Protein AF-A0A9D4Y0P5-F1 (afdb_monomer_lite)

Organism: Pisum sativum (NCBI:txid3888)

InterPro domains:
  IPR006439 HAD hydrolase, subfamily IA [TIGR01509] (59-106)
  IPR023214 HAD superfamily [G3DSA:3.40.50.1000] (20-120)
  IPR036412 HAD-like superfamily [SSF56784] (57-117)

Sequence (130 aa):
MDTIVRDPFYKDIPAFFGMSFDEFIVSKHPTAWIQFEKGLIDEVELARILFKDGRDFDLEGKRKPDAEFYMDVVRHLEVDPSYCIFIDDRQKNVEAAAEVGIKGVHFKNVDLLREELSLMGVDILTDEDQ

Secondary structure (DSSP, 8-state):
--------HHHHHHHHTTS-HHHHHHHB-TTHHHHHHTTSS-HHHHHHHSBTT-----SSS--TT-HHHHHHHHHHHT--GGG-EEEES-HHHHHHHHHTT-EEEE-S-HHHHHHHHHHTT-----GGG-

Foldseek 3Di:
DDDDDDDCCQPVVQVVVVHHPVVVCVQADPCLVVCCVVVVDDPVVSQQRGGVVRDGDDPVDDDPPDLVVLVVVCVVVVHDLCSAEDEEQDPRNQVSSVVNPHRGDHDDDDVVVQVVCVVVVRHDDDPVND

Radius of gyration: 16.98 Å; chains: 1; bounding box: 37×31×46 Å

pLDDT: mean 87.47, std 9.65, range [44.66, 97.69]

Structure (mmCIF, N/CA/C/O backbone):
data_AF-A0A9D4Y0P5-F1
#
_entry.id   AF-A0A9D4Y0P5-F1
#
loop_
_atom_site.group_PDB
_atom_site.id
_atom_site.type_symbol
_atom_site.label_atom_id
_atom_site.label_alt_id
_atom_site.label_comp_id
_atom_site.label_asym_id
_atom_site.label_entity_id
_atom_site.label_seq_id
_atom_site.pdbx_PDB_ins_code
_atom_site.Cartn_x
_atom_site.Cartn_y
_atom_site.Cartn_z
_atom_site.occupancy
_atom_site.B_iso_or_equiv
_atom_site.auth_seq_id
_atom_site.auth_comp_id
_atom_site.auth_asym_id
_atom_site.auth_atom_id
_atom_site.pdbx_PDB_model_num
ATOM 1 N N . MET A 1 1 ? -15.731 -13.312 17.815 1.00 48.47 1 MET A N 1
ATOM 2 C CA . MET A 1 1 ? -15.925 -12.820 16.438 1.00 48.47 1 MET A CA 1
ATOM 3 C C . MET A 1 1 ? -14.513 -12.622 15.953 1.00 48.47 1 MET A C 1
ATOM 5 O O . MET A 1 1 ? -13.831 -11.783 16.521 1.00 48.47 1 MET A O 1
ATOM 9 N N . ASP A 1 2 ? -14.036 -13.511 15.091 1.00 59.56 2 ASP A N 1
ATOM 10 C CA . ASP A 1 2 ? -12.611 -13.581 14.770 1.00 59.56 2 ASP A CA 1
ATOM 11 C C . ASP A 1 2 ? -12.297 -12.548 13.685 1.00 59.56 2 ASP A C 1
ATOM 13 O O . ASP A 1 2 ? -12.988 -12.486 12.666 1.00 59.56 2 ASP A O 1
ATOM 17 N N . THR A 1 3 ? -11.287 -11.708 13.916 1.00 66.44 3 THR A N 1
ATOM 18 C CA . THR A 1 3 ? -10.805 -10.736 12.929 1.00 66.44 3 THR A CA 1
ATOM 19 C C . THR A 1 3 ? -9.967 -11.477 11.893 1.00 66.44 3 THR A C 1
ATOM 21 O O . THR A 1 3 ? -8.895 -11.991 12.207 1.00 66.44 3 THR A O 1
ATOM 24 N N . ILE A 1 4 ? -10.444 -11.550 10.649 1.00 73.00 4 ILE A N 1
ATOM 25 C CA . ILE A 1 4 ? -9.670 -12.122 9.543 1.00 73.00 4 ILE A CA 1
ATOM 26 C C . ILE A 1 4 ? -8.851 -11.003 8.908 1.00 73.00 4 ILE A C 1
ATOM 28 O O . ILE A 1 4 ? -9.398 -10.124 8.245 1.00 73.00 4 ILE A O 1
ATOM 32 N N . VAL A 1 5 ? -7.533 -11.062 9.076 1.00 78.38 5 VAL A N 1
ATOM 33 C CA . VAL A 1 5 ? -6.600 -10.210 8.334 1.00 78.38 5 VAL A CA 1
ATOM 34 C C . VAL A 1 5 ? -6.248 -10.915 7.025 1.00 78.38 5 VAL A C 1
ATOM 36 O O . VAL A 1 5 ? -5.719 -12.028 7.031 1.00 78.38 5 VAL A O 1
ATOM 39 N N . ARG A 1 6 ? -6.553 -10.281 5.887 1.00 82.06 6 ARG A N 1
ATOM 40 C CA . ARG A 1 6 ? -6.153 -10.749 4.552 1.00 82.06 6 ARG A CA 1
ATOM 41 C C . ARG A 1 6 ? -5.098 -9.806 3.989 1.00 82.06 6 ARG A C 1
ATOM 43 O O . ARG A 1 6 ? -5.401 -8.655 3.705 1.00 82.06 6 ARG A O 1
ATOM 50 N N . ASP A 1 7 ? -3.905 -10.337 3.743 1.00 84.38 7 ASP A N 1
ATOM 51 C CA . ASP A 1 7 ? -2.904 -9.689 2.898 1.00 84.38 7 ASP A CA 1
ATOM 52 C C . ASP A 1 7 ? -2.992 -10.269 1.470 1.00 84.38 7 ASP A C 1
ATOM 54 O O . ASP A 1 7 ? -2.697 -11.456 1.271 1.00 84.38 7 ASP A O 1
ATOM 58 N N . PRO A 1 8 ? -3.439 -9.486 0.471 1.00 82.94 8 PR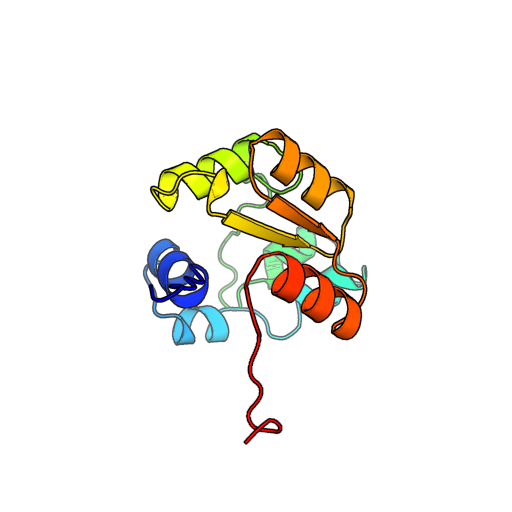O A N 1
ATOM 59 C CA . PRO A 1 8 ? -3.554 -9.952 -0.907 1.00 82.94 8 PRO A CA 1
ATOM 60 C C . PRO A 1 8 ? -2.200 -10.148 -1.602 1.00 82.94 8 PRO A C 1
ATOM 62 O O . PRO A 1 8 ? -2.131 -10.864 -2.601 1.00 82.94 8 PRO A O 1
ATOM 65 N N . PHE A 1 9 ? -1.110 -9.570 -1.086 1.00 82.81 9 PHE A N 1
ATOM 66 C CA . PHE A 1 9 ? 0.180 -9.512 -1.776 1.00 82.81 9 PHE A CA 1
ATOM 67 C C . PHE A 1 9 ? 0.715 -10.895 -2.172 1.00 82.81 9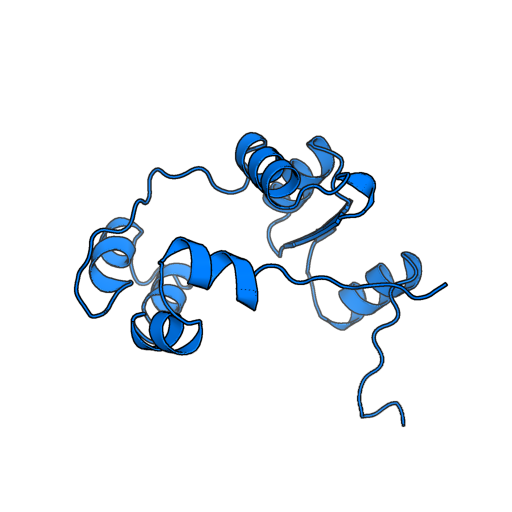 PHE A C 1
ATOM 69 O O . PHE A 1 9 ? 1.098 -11.110 -3.321 1.00 82.81 9 PHE A O 1
ATOM 76 N N . TYR A 1 10 ? 0.683 -11.861 -1.253 1.00 81.00 10 TYR A N 1
ATOM 77 C CA . TYR A 1 10 ? 1.258 -13.194 -1.470 1.00 81.00 10 TYR A CA 1
ATOM 78 C C . TYR A 1 10 ? 0.437 -14.091 -2.405 1.00 81.00 10 TYR A C 1
ATOM 80 O O . TYR A 1 10 ? 0.939 -15.122 -2.854 1.00 81.00 10 TYR A O 1
ATOM 88 N N . LYS A 1 11 ? -0.820 -13.732 -2.688 1.00 80.62 11 LYS A N 1
ATOM 89 C CA . LYS A 1 11 ? -1.732 -14.530 -3.525 1.00 80.62 11 LYS A CA 1
ATOM 90 C C . LYS A 1 11 ? -2.002 -13.866 -4.868 1.00 80.62 11 LYS A C 1
ATOM 92 O O . LYS A 1 11 ? -1.868 -14.512 -5.904 1.00 80.62 11 LYS A O 1
ATOM 97 N N . ASP A 1 12 ? -2.332 -12.581 -4.844 1.00 83.88 12 ASP A N 1
ATOM 98 C CA . ASP A 1 12 ? -2.879 -11.876 -5.999 1.00 83.88 12 ASP A CA 1
ATOM 99 C C . ASP A 1 12 ? -1.754 -11.391 -6.940 1.00 83.88 12 ASP A C 1
ATOM 101 O O . ASP A 1 12 ? -1.892 -11.471 -8.161 1.00 83.88 12 ASP A O 1
ATOM 105 N N . ILE A 1 13 ? -0.583 -11.004 -6.405 1.00 81.38 13 ILE A N 1
ATOM 106 C CA . ILE A 1 13 ? 0.570 -10.584 -7.228 1.00 81.38 13 ILE A CA 1
ATOM 107 C C . ILE A 1 13 ? 1.149 -11.740 -8.061 1.00 81.38 13 ILE A C 1
ATOM 109 O O . ILE A 1 13 ? 1.312 -11.564 -9.269 1.00 81.38 13 ILE A O 1
ATOM 113 N N . PRO A 1 14 ? 1.449 -12.928 -7.502 1.00 81.31 14 PRO A N 1
ATOM 114 C CA . PRO A 1 14 ? 1.954 -14.041 -8.310 1.00 81.31 14 PRO A CA 1
ATOM 115 C C . PRO A 1 14 ? 0.959 -14.495 -9.378 1.00 81.31 14 PRO A C 1
ATOM 117 O O . PRO A 1 14 ? 1.338 -14.694 -10.535 1.00 81.31 14 PRO A O 1
ATOM 120 N N . ALA A 1 15 ? -0.326 -14.579 -9.010 1.00 82.06 15 ALA A N 1
ATOM 121 C CA . ALA A 1 15 ? -1.400 -14.952 -9.921 1.00 82.06 15 ALA A CA 1
ATOM 122 C C . ALA A 1 15 ? -1.493 -13.999 -11.124 1.00 82.06 15 ALA A C 1
ATOM 124 O O . ALA A 1 15 ? -1.638 -14.468 -12.252 1.00 82.06 15 ALA A O 1
ATOM 125 N N . PHE A 1 16 ? -1.325 -12.688 -10.909 1.00 81.31 16 PHE A N 1
ATOM 126 C CA . PHE A 1 16 ? -1.275 -11.693 -11.986 1.00 81.31 16 PHE A CA 1
ATOM 127 C C . PHE A 1 16 ? -0.159 -11.976 -13.005 1.00 81.31 16 PHE A C 1
ATOM 129 O O . PHE A 1 16 ? -0.366 -11.838 -14.209 1.00 81.31 16 PHE A O 1
ATOM 136 N N . PHE A 1 17 ? 1.012 -12.419 -12.543 1.00 78.75 17 PHE A N 1
ATOM 137 C CA . PHE A 1 17 ? 2.139 -12.763 -13.415 1.00 78.75 17 PHE A CA 1
ATOM 138 C C . PHE A 1 17 ? 2.093 -14.202 -13.955 1.00 78.75 17 PHE A C 1
ATOM 140 O O . PHE A 1 17 ? 3.002 -14.592 -14.689 1.00 78.75 17 PHE A O 1
ATOM 147 N N . GLY A 1 18 ? 1.071 -14.991 -13.602 1.00 84.12 18 GLY A N 1
ATOM 148 C CA . GLY A 1 18 ? 0.947 -16.392 -14.009 1.00 84.12 18 GLY A CA 1
ATOM 149 C C . GLY A 1 18 ? 2.066 -17.293 -13.474 1.00 84.12 18 GLY A C 1
ATOM 150 O O . GLY A 1 18 ? 2.398 -18.289 -14.112 1.00 84.12 18 GLY A O 1
ATOM 151 N N . MET A 1 19 ? 2.669 -16.934 -12.339 1.00 86.69 19 MET A N 1
ATOM 152 C CA . MET A 1 19 ? 3.794 -17.645 -11.720 1.00 86.69 19 MET A CA 1
ATOM 153 C C . MET A 1 19 ? 3.586 -17.785 -10.209 1.00 86.69 19 MET A C 1
ATOM 155 O O . MET A 1 19 ? 2.694 -17.165 -9.631 1.00 86.69 19 MET A O 1
ATOM 159 N N . SER A 1 20 ? 4.398 -18.606 -9.552 1.00 87.88 20 SER A N 1
ATOM 160 C CA . SER A 1 20 ? 4.428 -18.697 -8.088 1.00 87.88 20 SER A CA 1
ATOM 161 C C . SER A 1 20 ? 5.109 -17.480 -7.450 1.00 87.88 20 SER A C 1
ATOM 163 O O . SER A 1 20 ? 5.844 -16.736 -8.104 1.00 87.88 20 SER A O 1
ATOM 165 N N . PHE A 1 21 ? 4.872 -17.263 -6.150 1.00 84.94 21 PHE A N 1
ATOM 166 C CA . PHE A 1 21 ? 5.517 -16.173 -5.408 1.00 84.94 21 PHE A CA 1
ATOM 167 C C . PHE A 1 21 ? 7.045 -16.316 -5.408 1.00 84.94 21 PHE A C 1
ATOM 169 O O . PHE A 1 21 ? 7.753 -15.339 -5.640 1.00 84.94 21 PHE A O 1
ATOM 176 N N . ASP A 1 22 ? 7.550 -17.540 -5.242 1.00 87.31 22 ASP A N 1
ATOM 177 C CA . ASP A 1 22 ? 8.986 -17.825 -5.267 1.00 87.31 22 ASP A CA 1
ATOM 178 C C . ASP A 1 22 ? 9.603 -17.497 -6.635 1.00 87.31 22 ASP A C 1
ATOM 180 O O . ASP A 1 22 ? 10.642 -16.838 -6.709 1.00 87.31 22 ASP A O 1
ATOM 184 N N . GLU A 1 23 ? 8.937 -17.877 -7.730 1.00 87.31 23 GLU A N 1
ATOM 185 C CA . GLU A 1 23 ? 9.367 -17.519 -9.088 1.00 87.31 23 GLU A CA 1
ATOM 186 C C . GLU A 1 23 ? 9.350 -16.004 -9.306 1.00 87.31 23 GLU A C 1
ATOM 188 O O . GLU A 1 23 ? 10.304 -15.450 -9.859 1.00 87.31 23 GLU A O 1
ATOM 193 N N . PHE A 1 24 ? 8.314 -15.315 -8.820 1.00 84.75 24 PHE A N 1
ATOM 194 C CA . PHE A 1 24 ? 8.223 -13.861 -8.905 1.00 84.75 24 PHE A CA 1
ATOM 195 C C . PHE A 1 24 ? 9.401 -13.182 -8.201 1.00 84.75 24 PHE A C 1
ATOM 197 O O . PHE A 1 24 ? 10.076 -12.350 -8.811 1.00 84.75 24 PHE A O 1
ATOM 204 N N . ILE A 1 25 ? 9.712 -13.572 -6.964 1.00 85.31 25 ILE A N 1
ATOM 205 C CA . ILE A 1 25 ? 10.836 -13.007 -6.206 1.00 85.31 25 ILE A CA 1
ATOM 206 C C . ILE A 1 25 ? 12.174 -13.314 -6.887 1.00 85.31 25 ILE A C 1
ATOM 208 O O . ILE A 1 25 ? 13.012 -12.422 -7.033 1.00 85.31 25 ILE A O 1
ATOM 212 N N . VAL A 1 26 ? 12.375 -14.543 -7.372 1.00 88.19 26 VAL A N 1
ATOM 213 C CA . VAL A 1 26 ? 13.610 -14.927 -8.074 1.00 88.19 26 VAL A CA 1
ATOM 214 C C . VAL A 1 26 ? 13.757 -14.194 -9.409 1.00 88.19 26 VAL A C 1
ATOM 216 O O . VAL A 1 26 ? 14.888 -13.907 -9.807 1.00 88.19 26 VAL A O 1
ATOM 219 N N . SER A 1 27 ? 12.660 -13.844 -10.082 1.00 87.00 27 SER A N 1
ATOM 220 C CA . SER A 1 27 ? 12.690 -13.095 -11.344 1.00 87.00 27 SER A CA 1
ATOM 221 C C . SER A 1 27 ? 13.088 -11.625 -11.174 1.00 87.00 27 SER A C 1
ATOM 223 O O . SER A 1 27 ? 13.611 -11.024 -12.112 1.00 87.00 27 SER A O 1
ATOM 225 N N . LYS A 1 28 ? 12.887 -11.032 -9.989 1.00 87.62 28 LYS A N 1
ATOM 226 C CA . LYS A 1 28 ? 13.208 -9.625 -9.713 1.00 87.62 28 LYS A CA 1
ATOM 227 C C . LYS A 1 28 ? 14.701 -9.417 -9.493 1.00 87.62 28 LYS A C 1
ATOM 229 O O . LYS A 1 28 ? 15.374 -10.218 -8.842 1.00 87.62 28 LYS A O 1
ATOM 234 N N . HIS A 1 29 ? 15.238 -8.311 -9.996 1.00 87.44 29 HIS A N 1
ATOM 235 C CA . HIS A 1 29 ? 16.610 -7.923 -9.696 1.00 87.44 29 HIS A CA 1
ATOM 236 C C . HIS A 1 29 ? 16.751 -7.584 -8.204 1.00 87.44 29 HIS A C 1
ATOM 238 O O . HIS A 1 29 ? 15.958 -6.798 -7.679 1.00 87.44 29 HIS A O 1
ATOM 244 N N . PRO A 1 30 ? 17.764 -8.133 -7.508 1.00 89.38 30 PRO A N 1
ATOM 245 C CA . PRO A 1 30 ? 17.825 -8.122 -6.044 1.00 89.38 30 PRO A CA 1
ATOM 246 C C . PRO A 1 30 ? 17.926 -6.719 -5.433 1.00 89.38 30 PRO A C 1
ATOM 248 O O . PRO A 1 30 ? 17.573 -6.530 -4.274 1.00 89.38 30 PRO A O 1
ATOM 251 N N . THR A 1 31 ? 18.422 -5.733 -6.187 1.00 91.50 31 THR A N 1
ATOM 252 C CA . THR A 1 31 ? 18.688 -4.382 -5.666 1.00 91.50 31 THR A CA 1
ATOM 253 C C . THR A 1 31 ? 18.049 -3.256 -6.468 1.00 91.50 31 THR A C 1
ATOM 255 O O . THR A 1 31 ? 18.180 -2.106 -6.060 1.00 91.50 31 THR A O 1
ATOM 258 N N . ALA A 1 32 ? 17.367 -3.548 -7.583 1.00 90.94 32 ALA A N 1
ATOM 259 C CA . ALA A 1 32 ? 16.888 -2.503 -8.497 1.00 90.94 32 ALA A CA 1
ATOM 260 C C . ALA A 1 32 ? 15.893 -1.564 -7.799 1.00 90.94 32 ALA A C 1
ATOM 262 O O . ALA A 1 32 ? 16.055 -0.349 -7.824 1.00 90.94 32 ALA A O 1
ATOM 263 N N . TRP A 1 33 ? 14.933 -2.139 -7.069 1.00 87.69 33 TRP A N 1
ATOM 264 C CA . TRP A 1 33 ? 13.961 -1.367 -6.293 1.00 87.69 33 TRP A CA 1
ATOM 265 C C . TRP A 1 33 ? 14.627 -0.479 -5.232 1.00 87.69 33 TRP A C 1
ATOM 267 O O . TRP A 1 33 ? 14.328 0.703 -5.122 1.00 87.69 33 TRP A O 1
ATOM 277 N N . ILE A 1 34 ? 15.598 -1.0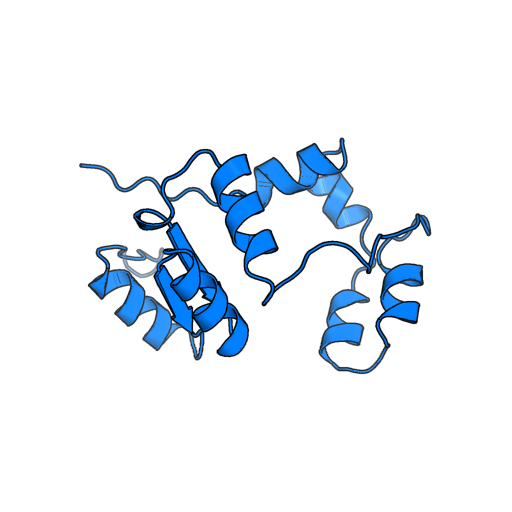22 -4.488 1.00 89.44 34 ILE A N 1
ATOM 278 C CA . ILE A 1 34 ? 16.324 -0.277 -3.446 1.00 89.44 34 ILE A CA 1
ATOM 279 C C . ILE A 1 34 ? 17.124 0.883 -4.053 1.00 89.44 34 ILE A C 1
ATOM 281 O O . ILE A 1 34 ? 17.227 1.949 -3.450 1.00 89.44 34 ILE A O 1
ATOM 285 N N . GLN A 1 35 ? 17.726 0.676 -5.225 1.00 92.50 35 GLN A N 1
ATOM 286 C CA . GLN A 1 35 ? 18.462 1.722 -5.932 1.00 92.50 35 GLN A CA 1
ATOM 287 C C . GLN A 1 35 ? 17.530 2.842 -6.395 1.00 92.50 35 GLN A C 1
ATOM 289 O O . GLN A 1 35 ? 17.883 4.010 -6.237 1.00 92.50 35 GLN A O 1
ATOM 294 N N . PHE A 1 36 ? 16.347 2.493 -6.903 1.00 89.75 36 PHE A N 1
ATOM 295 C CA . PHE A 1 36 ? 15.330 3.457 -7.312 1.00 89.75 36 PHE A CA 1
ATOM 296 C C . PHE A 1 36 ? 14.833 4.293 -6.127 1.00 89.75 36 PHE A C 1
ATOM 298 O O . PHE A 1 36 ? 14.879 5.518 -6.181 1.00 89.75 36 PHE A O 1
ATOM 305 N N . GLU A 1 37 ? 14.472 3.650 -5.013 1.00 86.06 37 GLU A N 1
ATOM 306 C CA . GLU A 1 37 ? 14.027 4.339 -3.788 1.00 86.06 37 GLU A CA 1
ATOM 307 C C . GLU A 1 37 ? 15.100 5.280 -3.215 1.00 86.06 37 GLU A C 1
ATOM 309 O O . GLU A 1 37 ? 14.799 6.332 -2.654 1.00 86.06 37 GLU A O 1
ATOM 314 N N . LYS A 1 38 ? 16.383 4.944 -3.394 1.00 90.75 38 LYS A N 1
ATOM 315 C CA . LYS A 1 38 ? 17.512 5.804 -3.004 1.00 90.75 38 LYS A CA 1
ATOM 316 C C . LYS A 1 38 ? 17.833 6.908 -4.019 1.00 90.75 38 LYS A C 1
ATOM 318 O O . LYS A 1 38 ? 18.779 7.661 -3.793 1.00 90.75 38 LYS A O 1
ATOM 323 N N . GLY A 1 39 ? 17.105 6.991 -5.133 1.00 90.50 39 GLY A N 1
ATOM 324 C CA . GLY A 1 39 ? 17.362 7.936 -6.221 1.00 90.50 39 GLY A CA 1
ATOM 325 C C . GLY A 1 39 ? 18.670 7.681 -6.977 1.00 90.50 39 GLY A C 1
ATOM 326 O O . GLY A 1 39 ? 19.202 8.597 -7.598 1.00 90.50 39 GLY A O 1
ATOM 327 N N . LEU A 1 40 ? 19.223 6.463 -6.897 1.00 94.75 40 LEU A N 1
ATOM 328 C CA . LEU A 1 40 ? 20.454 6.074 -7.601 1.00 94.75 40 LEU A CA 1
ATOM 329 C C . LEU A 1 40 ? 20.197 5.725 -9.069 1.00 94.75 40 LEU A C 1
ATOM 331 O O . LEU A 1 40 ? 21.096 5.865 -9.894 1.00 94.75 40 LEU A O 1
ATOM 335 N N . ILE A 1 41 ? 18.990 5.250 -9.368 1.00 93.75 41 ILE A N 1
ATOM 336 C CA . ILE A 1 41 ? 18.496 5.003 -10.722 1.00 93.75 41 ILE A CA 1
ATOM 337 C C . ILE A 1 41 ? 17.143 5.694 -10.875 1.00 93.75 41 ILE A C 1
ATOM 339 O O . ILE A 1 41 ? 16.416 5.861 -9.893 1.00 93.75 41 ILE A O 1
ATOM 343 N N . ASP A 1 42 ? 16.820 6.109 -12.094 1.00 91.12 42 ASP A N 1
ATOM 344 C CA . ASP A 1 42 ? 15.521 6.688 -12.409 1.00 91.12 42 ASP A CA 1
ATOM 345 C C . ASP A 1 42 ? 14.493 5.603 -12.770 1.00 91.12 42 ASP A C 1
ATOM 347 O O . ASP A 1 42 ? 14.758 4.399 -12.725 1.00 91.12 42 ASP A O 1
ATOM 351 N N . GLU A 1 43 ? 13.280 6.043 -13.088 1.00 86.56 43 GLU A N 1
ATOM 352 C CA . GLU A 1 43 ? 12.165 5.161 -13.428 1.00 86.56 43 GLU A CA 1
ATOM 353 C C . GLU A 1 43 ? 12.425 4.374 -14.724 1.00 86.56 43 GLU A C 1
ATOM 355 O O . GLU A 1 43 ? 12.098 3.191 -14.810 1.00 86.56 43 GLU A O 1
ATOM 360 N N . VAL A 1 44 ? 13.083 5.007 -15.702 1.00 88.56 44 VAL A N 1
ATOM 361 C CA . VAL A 1 44 ? 13.427 4.394 -16.993 1.00 88.56 44 VAL A CA 1
ATOM 362 C C . VAL A 1 44 ? 14.411 3.249 -16.794 1.00 88.56 44 VAL A C 1
ATOM 364 O O . VAL A 1 44 ? 14.234 2.169 -17.360 1.00 88.56 44 VAL A O 1
ATOM 367 N N . GLU A 1 45 ? 15.441 3.467 -15.983 1.00 89.88 45 GLU A N 1
ATOM 368 C CA . GLU A 1 45 ? 16.420 2.435 -15.682 1.00 89.88 45 GLU A CA 1
ATOM 369 C C . GLU A 1 45 ? 15.811 1.333 -14.811 1.00 89.88 45 GLU A C 1
ATOM 371 O O . GLU A 1 45 ? 16.039 0.157 -15.093 1.00 89.88 45 GLU A O 1
ATOM 376 N N . LEU A 1 46 ? 14.954 1.673 -13.837 1.00 89.25 46 LEU A N 1
ATOM 377 C CA . LEU A 1 46 ? 14.212 0.676 -13.062 1.00 89.25 46 LEU A CA 1
ATOM 378 C C . LEU A 1 46 ? 13.439 -0.272 -13.983 1.00 89.25 46 LEU A C 1
ATOM 380 O O . LEU A 1 46 ? 13.592 -1.481 -13.835 1.00 89.25 46 LEU A O 1
ATOM 384 N N . ALA A 1 47 ? 12.651 0.231 -14.938 1.00 86.75 47 ALA A N 1
ATOM 385 C CA . ALA A 1 47 ? 11.885 -0.634 -15.842 1.00 86.75 47 ALA A CA 1
ATOM 386 C C . ALA A 1 47 ? 12.756 -1.601 -16.643 1.00 86.75 47 ALA A C 1
ATOM 388 O O . ALA A 1 47 ? 12.344 -2.735 -16.873 1.00 86.75 47 ALA A O 1
ATOM 389 N N . ARG A 1 48 ? 13.970 -1.187 -17.020 1.00 87.75 48 ARG A N 1
ATOM 390 C CA . ARG A 1 48 ? 14.907 -2.040 -17.762 1.00 87.75 48 ARG A CA 1
ATOM 391 C C . ARG A 1 48 ? 15.472 -3.172 -16.922 1.00 87.75 48 ARG A C 1
ATOM 393 O O . ARG A 1 48 ? 15.667 -4.268 -17.438 1.00 87.75 48 ARG A O 1
ATOM 400 N N . ILE A 1 49 ? 15.780 -2.901 -15.655 1.00 89.69 49 ILE A N 1
ATOM 401 C CA . ILE A 1 49 ? 16.518 -3.849 -14.813 1.00 89.69 49 ILE A CA 1
ATOM 402 C C . ILE A 1 49 ? 15.650 -4.528 -13.757 1.00 89.69 49 ILE A C 1
ATOM 404 O O . ILE A 1 49 ? 16.149 -5.388 -13.041 1.00 89.69 49 ILE A O 1
ATOM 408 N N . LEU A 1 50 ? 14.372 -4.162 -13.615 1.00 87.38 50 LEU A N 1
ATOM 409 C CA . LEU A 1 50 ? 13.497 -4.680 -12.560 1.00 87.38 50 LEU A CA 1
ATOM 410 C C . LEU A 1 50 ? 13.375 -6.205 -12.604 1.00 87.38 50 LEU A C 1
ATOM 412 O O . LEU A 1 50 ? 13.336 -6.838 -11.546 1.00 87.38 50 LEU A O 1
ATOM 416 N N . PHE A 1 51 ? 13.322 -6.789 -13.800 1.00 87.44 51 PHE A N 1
ATOM 417 C CA . PHE A 1 51 ? 13.305 -8.232 -14.007 1.00 87.44 51 PHE A CA 1
ATOM 418 C C . PHE A 1 51 ? 14.609 -8.709 -14.650 1.00 87.44 51 PHE A C 1
ATOM 420 O O . PHE A 1 51 ? 15.106 -8.113 -15.601 1.00 87.44 51 PHE A O 1
ATOM 427 N N . LYS A 1 52 ? 15.164 -9.811 -14.133 1.00 85.50 52 LYS A N 1
ATOM 428 C CA . LYS A 1 52 ? 16.442 -10.391 -14.584 1.00 85.50 52 LYS A CA 1
ATOM 429 C C . LYS A 1 52 ? 16.409 -10.873 -16.034 1.00 85.50 52 LYS A C 1
ATOM 431 O O . LYS A 1 52 ? 17.460 -10.974 -16.658 1.00 85.50 52 LYS A O 1
ATOM 436 N N . ASP A 1 53 ? 15.226 -11.215 -16.534 1.00 84.31 53 ASP A N 1
ATOM 437 C CA . ASP A 1 53 ? 14.992 -11.663 -17.907 1.00 84.31 53 ASP A CA 1
ATOM 438 C C . ASP A 1 53 ? 14.824 -10.500 -18.900 1.00 84.31 53 ASP A C 1
ATOM 440 O O . ASP A 1 53 ? 14.730 -10.740 -20.102 1.00 84.31 53 ASP A O 1
ATOM 444 N N . GLY A 1 54 ? 14.824 -9.251 -18.417 1.00 80.56 54 GLY A N 1
ATOM 445 C CA . GLY A 1 54 ? 14.706 -8.053 -19.245 1.00 80.56 54 GLY A CA 1
ATOM 446 C C . GLY A 1 54 ? 13.326 -7.862 -19.872 1.00 80.56 54 GLY A C 1
ATOM 447 O O . GLY A 1 54 ? 13.218 -7.139 -20.860 1.00 80.56 54 GLY A O 1
ATOM 448 N N . ARG A 1 55 ? 12.281 -8.521 -19.350 1.00 84.12 55 ARG A N 1
ATOM 449 C CA . ARG A 1 55 ? 10.911 -8.308 -19.833 1.00 84.12 55 ARG A CA 1
ATOM 450 C C . ARG A 1 55 ? 10.446 -6.878 -19.561 1.00 84.12 55 ARG A C 1
ATOM 452 O O . ARG A 1 55 ? 10.758 -6.313 -18.512 1.00 84.12 55 ARG A O 1
ATOM 459 N N . ASP A 1 56 ? 9.635 -6.349 -20.473 1.00 77.94 56 ASP A N 1
ATOM 460 C CA . ASP A 1 56 ? 9.038 -5.027 -20.311 1.00 77.94 56 ASP A CA 1
ATOM 461 C C . ASP A 1 56 ? 8.158 -4.975 -19.054 1.00 77.94 56 ASP A C 1
ATOM 463 O O . ASP A 1 56 ? 7.426 -5.916 -18.722 1.00 77.94 56 ASP A O 1
ATOM 467 N N . PHE A 1 57 ? 8.237 -3.851 -18.347 1.00 76.19 57 PHE A N 1
ATOM 468 C CA . PHE A 1 57 ? 7.402 -3.539 -17.199 1.00 76.19 57 PHE A CA 1
ATOM 469 C C . PHE A 1 57 ? 6.656 -2.239 -17.476 1.00 76.19 57 PHE A C 1
ATOM 471 O O . PHE A 1 57 ? 7.273 -1.222 -17.787 1.00 76.19 57 PHE A O 1
ATOM 478 N N . ASP A 1 58 ? 5.331 -2.289 -17.373 1.00 74.94 58 ASP A N 1
ATOM 479 C CA . ASP A 1 58 ? 4.483 -1.123 -17.581 1.00 74.94 58 ASP A CA 1
ATOM 480 C C . ASP A 1 58 ? 4.645 -0.129 -16.420 1.00 74.94 58 ASP A C 1
ATOM 482 O O . ASP A 1 58 ? 4.215 -0.383 -15.293 1.00 74.94 58 ASP A O 1
ATOM 486 N N . LEU A 1 59 ? 5.296 0.999 -16.709 1.00 71.00 59 LEU A N 1
ATOM 487 C CA . LEU A 1 59 ? 5.449 2.131 -15.791 1.00 71.00 59 LEU A CA 1
ATOM 488 C C . LEU A 1 59 ? 4.273 3.114 -15.855 1.00 71.00 59 LEU A C 1
ATOM 490 O O . LEU A 1 59 ? 4.119 3.939 -14.954 1.00 71.00 59 LEU A O 1
ATOM 494 N N . GLU A 1 60 ? 3.466 3.052 -16.916 1.00 70.75 60 GLU A N 1
ATOM 495 C CA . GLU A 1 60 ? 2.324 3.944 -17.146 1.00 70.75 60 GLU A CA 1
ATOM 496 C C . GLU A 1 60 ? 1.043 3.438 -16.469 1.00 70.75 60 GLU A C 1
ATOM 498 O O . GLU A 1 60 ? 0.021 4.128 -16.466 1.00 70.75 60 GLU A O 1
ATOM 503 N N . GLY A 1 61 ? 1.101 2.257 -15.849 1.00 76.50 61 GLY A N 1
ATOM 504 C CA . GLY A 1 61 ? 0.014 1.697 -15.063 1.00 76.50 61 GLY A CA 1
ATOM 505 C C . GLY A 1 61 ? -0.475 2.631 -13.948 1.00 76.50 61 GLY A C 1
ATOM 506 O O . GLY A 1 61 ? 0.260 3.456 -13.394 1.00 76.50 61 GLY A O 1
ATOM 507 N N . LYS A 1 62 ? -1.752 2.469 -13.579 1.00 83.75 62 LYS A N 1
ATOM 508 C CA . LYS A 1 62 ? -2.363 3.192 -12.457 1.00 83.75 62 LYS A CA 1
ATOM 509 C C . LYS A 1 62 ? -1.549 2.981 -11.186 1.00 83.75 62 LYS A C 1
ATOM 511 O O . LYS A 1 62 ? -1.158 1.861 -10.858 1.00 83.75 62 LYS A O 1
ATOM 516 N N . ARG A 1 63 ? -1.328 4.059 -10.439 1.00 89.19 63 ARG A N 1
ATOM 517 C CA . ARG A 1 63 ? -0.504 4.041 -9.229 1.00 89.19 63 ARG A CA 1
ATOM 518 C C . ARG A 1 63 ? -0.969 5.068 -8.219 1.00 89.19 63 ARG A C 1
ATOM 520 O O . ARG A 1 63 ? -1.546 6.091 -8.567 1.00 89.19 63 ARG A O 1
ATOM 527 N N . LYS A 1 64 ? -0.609 4.838 -6.961 1.00 91.25 64 LYS A N 1
ATOM 528 C CA . LYS A 1 64 ? -0.769 5.819 -5.885 1.00 91.25 64 LYS A CA 1
ATOM 529 C C . LYS A 1 64 ? -0.112 7.159 -6.274 1.00 91.25 64 LYS A C 1
ATOM 531 O O . LYS A 1 64 ? 1.003 7.146 -6.809 1.00 91.25 64 LYS A O 1
ATOM 536 N N . PRO A 1 65 ? -0.724 8.318 -5.983 1.00 93.56 65 PRO A N 1
ATOM 537 C CA . PRO A 1 65 ? -1.947 8.518 -5.203 1.00 93.56 65 PRO A CA 1
ATOM 538 C C . PRO A 1 65 ? -3.226 8.612 -6.062 1.00 93.56 65 PRO A C 1
ATOM 540 O O . PRO A 1 65 ? -4.179 9.251 -5.642 1.00 93.56 65 PRO A O 1
ATOM 543 N N . ASP A 1 66 ? -3.269 8.049 -7.271 1.00 94.00 66 ASP A N 1
ATOM 544 C CA . ASP A 1 66 ? -4.485 8.095 -8.096 1.00 94.00 66 ASP A CA 1
ATOM 545 C C . ASP A 1 66 ? -5.646 7.351 -7.408 1.00 94.00 66 ASP A C 1
ATOM 547 O O . ASP A 1 66 ? -5.512 6.180 -7.056 1.00 94.00 66 ASP A O 1
ATOM 551 N N . ALA A 1 67 ? -6.793 8.011 -7.228 1.00 91.88 67 ALA A N 1
ATOM 552 C CA . ALA A 1 67 ? -7.985 7.423 -6.616 1.00 91.88 67 ALA A CA 1
ATOM 553 C C . ALA A 1 67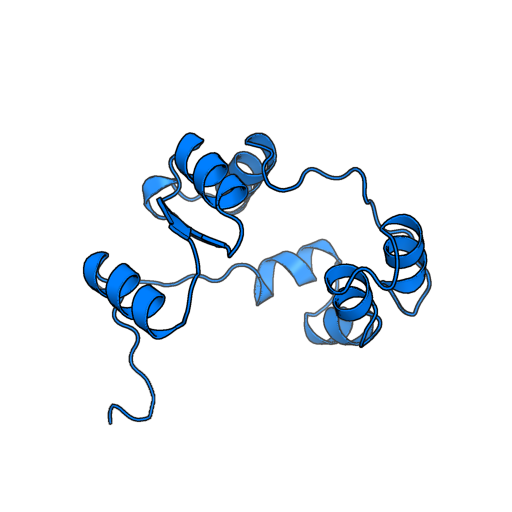 ? -8.472 6.169 -7.368 1.00 91.88 67 ALA A C 1
ATOM 555 O O . ALA A 1 67 ? -8.954 5.212 -6.753 1.00 91.88 67 ALA A O 1
ATOM 556 N N . GLU A 1 68 ? -8.310 6.134 -8.694 1.00 92.00 68 GLU A N 1
ATOM 557 C CA . GLU A 1 68 ? -8.760 5.011 -9.517 1.00 92.00 68 GLU A CA 1
ATOM 558 C C . GLU A 1 68 ? -7.960 3.730 -9.229 1.00 92.00 68 GLU A C 1
ATOM 560 O O . GLU A 1 68 ? -8.518 2.634 -9.304 1.00 92.00 68 GLU A O 1
ATOM 565 N N . PHE A 1 69 ? -6.692 3.863 -8.810 1.00 93.00 69 PHE A N 1
ATOM 566 C CA . PHE A 1 69 ? -5.864 2.742 -8.353 1.00 93.00 69 PHE A CA 1
ATOM 567 C C . PHE A 1 69 ? -6.490 2.052 -7.135 1.00 93.00 69 PHE A C 1
ATOM 569 O O . PHE A 1 69 ? -6.672 0.836 -7.132 1.00 93.00 69 PHE A O 1
ATOM 576 N N . TYR A 1 70 ? -6.873 2.817 -6.110 1.00 93.94 70 TYR A N 1
ATOM 577 C CA . TYR A 1 70 ? -7.472 2.255 -4.896 1.00 93.94 70 TYR A CA 1
ATOM 578 C C . TYR A 1 70 ? -8.842 1.630 -5.175 1.00 93.94 70 TYR A C 1
ATOM 580 O O . TYR A 1 70 ? -9.158 0.564 -4.648 1.00 93.94 70 TYR A O 1
ATOM 588 N N . MET A 1 71 ? -9.639 2.255 -6.046 1.00 93.12 71 MET A N 1
ATOM 589 C CA . MET A 1 71 ? -10.943 1.723 -6.443 1.00 93.12 71 MET A CA 1
ATOM 590 C C . MET A 1 71 ? -10.816 0.398 -7.208 1.00 93.12 71 MET A C 1
ATOM 592 O O . MET A 1 71 ? -11.628 -0.508 -7.020 1.00 93.12 71 MET A O 1
ATOM 596 N N . ASP A 1 72 ? -9.802 0.259 -8.066 1.00 92.25 72 ASP A N 1
ATOM 597 C CA . ASP A 1 72 ? -9.501 -1.008 -8.742 1.00 92.25 72 ASP A CA 1
ATOM 598 C C . ASP A 1 72 ? -9.109 -2.105 -7.749 1.00 92.25 72 ASP A C 1
ATOM 600 O O . ASP A 1 72 ? -9.604 -3.226 -7.870 1.00 92.25 72 ASP A O 1
ATOM 604 N N . VAL A 1 73 ? -8.306 -1.782 -6.728 1.00 90.25 73 VAL A N 1
ATOM 605 C CA . VAL A 1 73 ? -7.940 -2.734 -5.666 1.00 90.25 73 VAL A CA 1
ATOM 606 C C . VAL A 1 73 ? -9.177 -3.223 -4.914 1.00 90.25 73 VAL A C 1
ATOM 608 O O . VAL A 1 73 ? -9.382 -4.427 -4.800 1.00 90.25 73 VAL A O 1
ATOM 611 N N . VAL A 1 74 ? -10.038 -2.318 -4.444 1.00 92.38 74 VAL A N 1
ATOM 612 C CA . VAL A 1 74 ? -11.271 -2.678 -3.716 1.00 92.38 74 VAL A CA 1
ATOM 613 C C . VAL A 1 74 ? -12.181 -3.561 -4.575 1.00 92.38 74 VAL A C 1
ATOM 615 O O . VAL A 1 74 ? -12.675 -4.583 -4.096 1.00 92.38 74 VAL A O 1
ATOM 618 N N . ARG A 1 75 ? -12.362 -3.213 -5.857 1.00 92.94 75 ARG A N 1
ATOM 619 C CA . ARG A 1 75 ? -13.155 -4.014 -6.804 1.00 92.94 75 ARG A CA 1
ATOM 620 C C . ARG A 1 75 ? -12.567 -5.401 -7.028 1.00 92.94 75 ARG A C 1
ATOM 622 O O . ARG A 1 75 ? -13.320 -6.364 -7.062 1.00 92.94 75 ARG A O 1
ATOM 629 N N . HIS A 1 76 ? -11.249 -5.499 -7.175 1.00 89.94 76 HIS A N 1
ATOM 630 C CA . HIS A 1 76 ? -10.562 -6.774 -7.370 1.00 89.94 76 HIS A CA 1
ATOM 631 C C . HIS A 1 76 ? -10.648 -7.676 -6.134 1.00 89.94 76 HIS A C 1
ATOM 633 O O . HIS A 1 76 ? -10.802 -8.887 -6.257 1.00 89.94 76 HIS A O 1
ATOM 639 N N . LEU A 1 77 ? -10.552 -7.084 -4.942 1.00 88.75 77 LEU A N 1
ATOM 640 C CA . LEU A 1 77 ? -10.631 -7.812 -3.679 1.00 88.75 77 LEU A CA 1
ATOM 641 C C . LEU A 1 77 ? -12.066 -8.167 -3.272 1.00 88.75 77 LEU A C 1
ATOM 643 O O . LEU A 1 77 ? -12.227 -9.008 -2.387 1.00 88.75 77 LEU A O 1
ATOM 647 N N . GLU A 1 78 ? -13.069 -7.552 -3.910 1.00 92.12 78 GLU A N 1
ATOM 648 C CA . GLU A 1 78 ? -14.501 -7.707 -3.616 1.00 92.12 78 GLU A CA 1
ATOM 649 C C . GLU A 1 78 ? -14.845 -7.394 -2.149 1.00 92.12 78 GLU A C 1
ATOM 651 O O . GLU A 1 78 ? -15.650 -8.069 -1.507 1.00 92.12 78 GLU A O 1
ATOM 656 N N . VAL A 1 79 ? -14.217 -6.352 -1.603 1.00 91.25 79 VAL A N 1
ATOM 657 C CA . VAL A 1 79 ? -14.401 -5.898 -0.215 1.00 91.25 79 VAL A CA 1
ATOM 658 C C . VAL A 1 79 ? -15.016 -4.506 -0.179 1.00 91.25 79 VAL A C 1
ATOM 660 O O . VAL A 1 79 ? -14.861 -3.729 -1.115 1.00 91.25 79 VAL A O 1
ATOM 663 N N . ASP A 1 80 ? -15.708 -4.164 0.906 1.00 93.62 80 ASP A N 1
ATOM 664 C CA . ASP A 1 80 ? -16.108 -2.776 1.148 1.00 93.62 80 ASP A CA 1
ATOM 665 C C . ASP A 1 80 ? -14.872 -1.964 1.594 1.00 93.62 80 ASP A C 1
ATOM 667 O O . ASP A 1 80 ? -14.142 -2.437 2.473 1.00 93.62 80 ASP A O 1
ATOM 671 N N . PRO A 1 81 ? -14.618 -0.759 1.040 1.00 95.06 81 PRO A N 1
ATOM 672 C CA . PRO A 1 81 ? -13.507 0.100 1.457 1.00 95.06 81 PRO A CA 1
ATOM 673 C C . PRO A 1 81 ? -13.423 0.322 2.972 1.00 95.06 81 PRO A C 1
ATOM 675 O O . PRO A 1 81 ? -12.323 0.407 3.516 1.00 95.06 81 PRO A O 1
ATOM 678 N N . SER A 1 82 ? -14.566 0.367 3.665 1.00 93.81 82 SER A N 1
ATOM 679 C CA . SER A 1 82 ? -14.629 0.583 5.114 1.00 93.81 82 SER A CA 1
ATOM 680 C C . SER A 1 82 ? -14.054 -0.572 5.943 1.00 93.81 82 SER A C 1
ATOM 682 O O . SER A 1 82 ? -13.729 -0.371 7.114 1.00 93.81 82 SER A O 1
ATOM 684 N N . TYR A 1 83 ? -13.874 -1.754 5.343 1.00 91.50 83 TYR A N 1
ATOM 685 C CA . TYR A 1 83 ? -13.189 -2.898 5.953 1.00 91.50 83 TYR A CA 1
ATOM 686 C C . TYR A 1 83 ? -11.694 -2.964 5.611 1.00 91.50 83 TYR A C 1
ATOM 688 O O . TYR A 1 83 ? -11.015 -3.907 6.017 1.00 91.50 83 TYR A O 1
ATOM 696 N N . CYS A 1 84 ? -11.162 -1.981 4.883 1.00 93.44 84 CYS A N 1
ATOM 697 C CA . CYS A 1 84 ? -9.759 -1.928 4.495 1.00 93.44 84 CYS A CA 1
ATOM 698 C C . CYS A 1 84 ? -8.986 -0.914 5.339 1.00 93.44 84 CYS A C 1
ATOM 700 O O . CYS A 1 84 ? -9.433 0.215 5.554 1.00 93.44 84 CYS A O 1
ATOM 702 N N . 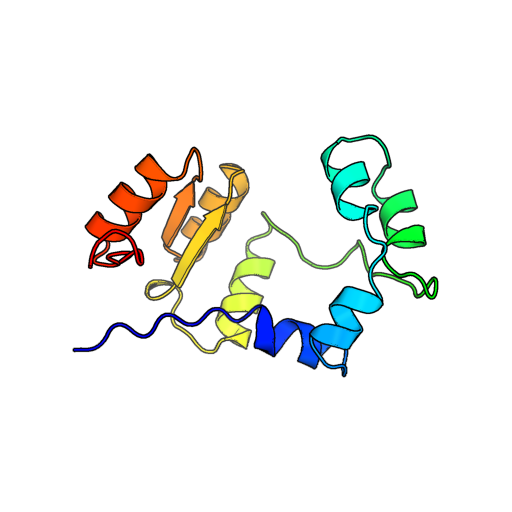ILE A 1 85 ? -7.770 -1.298 5.729 1.00 94.38 85 ILE A N 1
ATOM 703 C CA . ILE A 1 85 ? -6.758 -0.393 6.272 1.00 94.38 85 ILE A CA 1
ATOM 704 C C . ILE A 1 85 ? -5.625 -0.304 5.248 1.00 94.38 85 ILE A C 1
ATOM 706 O O . ILE A 1 85 ? -5.103 -1.325 4.802 1.00 94.38 85 ILE A O 1
ATOM 710 N N . PHE A 1 86 ? -5.247 0.914 4.869 1.00 95.31 86 PHE A N 1
ATOM 711 C CA . PHE A 1 86 ? -4.121 1.189 3.983 1.00 95.31 86 PHE A CA 1
ATOM 712 C C . PHE A 1 86 ? -3.016 1.906 4.756 1.00 95.31 86 PHE A C 1
ATOM 714 O O . PHE A 1 86 ? -3.236 2.992 5.287 1.00 95.31 86 PHE A O 1
ATOM 721 N N . ILE A 1 87 ? -1.830 1.299 4.805 1.00 95.81 87 ILE A N 1
ATOM 722 C CA . ILE A 1 87 ? -0.665 1.805 5.539 1.00 95.81 87 ILE A CA 1
ATOM 723 C C . ILE A 1 87 ? 0.403 2.216 4.523 1.00 95.81 87 ILE A C 1
ATOM 725 O O . ILE A 1 87 ? 0.811 1.402 3.695 1.00 95.81 87 ILE A O 1
ATOM 729 N N . ASP A 1 88 ? 0.862 3.466 4.580 1.00 95.94 88 ASP A N 1
ATOM 730 C CA . ASP A 1 88 ? 1.885 4.001 3.669 1.00 95.94 88 ASP A CA 1
ATOM 731 C C . ASP A 1 88 ? 2.690 5.108 4.359 1.00 95.94 88 ASP A C 1
ATOM 733 O O . ASP A 1 88 ? 2.169 5.838 5.203 1.00 95.94 88 ASP A O 1
ATOM 737 N N . ASP A 1 89 ? 3.968 5.240 4.020 1.00 95.25 89 ASP A N 1
ATOM 738 C CA . ASP A 1 89 ? 4.876 6.250 4.576 1.00 95.25 89 ASP A CA 1
ATOM 739 C C . ASP A 1 89 ? 4.706 7.629 3.918 1.00 95.25 89 ASP A C 1
ATOM 741 O O . ASP A 1 89 ? 5.228 8.635 4.399 1.00 95.25 89 ASP A O 1
ATOM 745 N N . ARG A 1 90 ? 3.960 7.717 2.812 1.00 94.19 90 ARG A N 1
ATOM 746 C CA . ARG A 1 90 ? 3.714 8.972 2.102 1.00 94.19 90 ARG A CA 1
ATOM 747 C C . ARG A 1 90 ? 2.300 9.451 2.387 1.00 94.19 90 ARG A C 1
ATOM 749 O O . ARG A 1 90 ? 1.335 8.945 1.821 1.00 94.19 90 ARG A O 1
ATOM 756 N N . GLN A 1 91 ? 2.189 10.532 3.157 1.00 96.12 91 GLN A N 1
ATOM 757 C CA . GLN A 1 91 ? 0.917 11.177 3.516 1.00 96.12 91 GLN A CA 1
ATOM 758 C C . GLN A 1 91 ? -0.057 11.354 2.330 1.00 96.12 91 GLN A C 1
ATOM 760 O O . GLN A 1 91 ? -1.233 11.034 2.453 1.00 96.12 91 GLN A O 1
ATOM 765 N N . LYS A 1 92 ? 0.431 11.767 1.150 1.00 96.94 92 LYS A N 1
ATOM 766 C CA . LYS A 1 92 ? -0.409 11.929 -0.054 1.00 96.94 92 LYS A CA 1
ATOM 767 C C . LYS A 1 92 ? -1.118 10.639 -0.501 1.00 96.94 92 LYS A C 1
ATOM 769 O O . LYS A 1 92 ? -2.212 10.692 -1.046 1.00 96.94 92 LYS A O 1
ATOM 774 N N . ASN A 1 93 ? -0.487 9.480 -0.301 1.00 97.25 93 ASN A N 1
ATOM 775 C CA . ASN A 1 93 ? -1.062 8.182 -0.651 1.00 97.25 93 ASN A CA 1
ATOM 776 C C . ASN A 1 93 ? -2.123 7.779 0.381 1.00 97.25 93 ASN A C 1
ATOM 778 O O . ASN A 1 93 ? -3.116 7.144 0.039 1.00 97.25 93 ASN A O 1
ATOM 782 N N . VAL A 1 94 ? -1.902 8.135 1.646 1.00 97.56 94 VAL A N 1
ATOM 783 C CA . VAL A 1 94 ? -2.840 7.889 2.748 1.00 97.56 94 VAL A CA 1
ATOM 784 C C . VAL A 1 94 ? -4.115 8.705 2.553 1.00 97.56 94 VAL A C 1
ATOM 786 O O . VAL A 1 94 ? -5.215 8.175 2.690 1.00 97.56 94 VAL A O 1
ATOM 789 N N . GLU A 1 95 ? -3.968 9.976 2.181 1.00 97.50 95 GLU A N 1
ATOM 790 C CA . GLU A 1 95 ? -5.084 10.879 1.888 1.00 97.50 95 GLU A CA 1
ATOM 791 C C . GLU A 1 95 ? -5.915 10.380 0.704 1.00 97.50 95 GLU A C 1
ATOM 793 O O . GLU A 1 95 ? -7.127 10.241 0.837 1.00 97.50 95 GLU A O 1
ATOM 798 N N . ALA A 1 96 ? -5.273 9.996 -0.402 1.00 96.88 96 ALA A N 1
ATOM 799 C CA . ALA A 1 96 ? -5.976 9.444 -1.560 1.00 96.88 96 ALA A CA 1
ATOM 800 C C . ALA A 1 96 ? -6.734 8.138 -1.255 1.00 96.88 96 ALA A C 1
ATOM 802 O O . ALA A 1 96 ? -7.835 7.923 -1.760 1.00 96.88 96 ALA A O 1
ATOM 803 N N . ALA A 1 97 ? -6.184 7.270 -0.397 1.00 96.94 97 ALA A N 1
ATOM 804 C CA . ALA A 1 97 ? -6.899 6.082 0.071 1.00 96.94 97 ALA A CA 1
ATOM 805 C C . ALA A 1 97 ? -8.144 6.461 0.897 1.00 96.94 97 ALA A C 1
ATOM 807 O O . ALA A 1 97 ? -9.216 5.878 0.721 1.00 96.94 97 ALA A O 1
ATOM 808 N N . ALA A 1 98 ? -8.019 7.466 1.770 1.00 96.62 98 ALA A N 1
ATOM 809 C CA . ALA A 1 98 ? -9.123 7.959 2.589 1.00 96.62 98 ALA A CA 1
ATOM 810 C C . ALA A 1 98 ? -10.255 8.573 1.754 1.00 96.62 98 ALA A C 1
ATOM 812 O O . ALA A 1 98 ? -11.427 8.369 2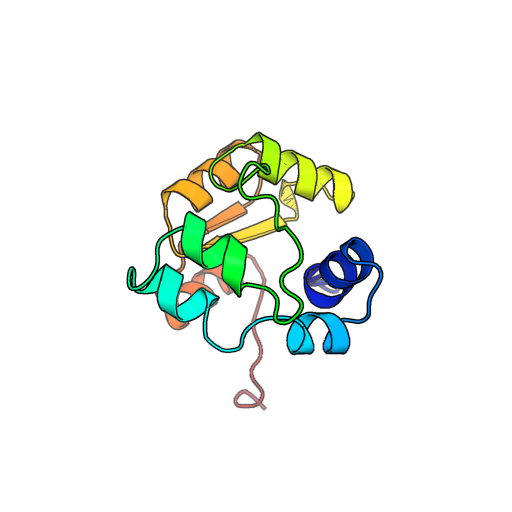.077 1.00 96.62 98 ALA A O 1
ATOM 813 N N . GLU A 1 99 ? -9.930 9.261 0.659 1.00 96.50 99 GLU A N 1
ATOM 814 C CA . GLU A 1 99 ? -10.918 9.842 -0.262 1.00 96.50 99 GLU A CA 1
ATOM 815 C C . GLU A 1 99 ? -11.832 8.793 -0.911 1.00 96.50 99 GLU A C 1
ATOM 817 O O . GLU A 1 99 ? -12.993 9.087 -1.197 1.00 96.50 99 GLU A O 1
ATOM 822 N N . VAL A 1 100 ? -11.352 7.557 -1.092 1.00 95.75 100 VAL A N 1
ATOM 823 C CA . VAL A 1 100 ? -12.158 6.445 -1.626 1.00 95.75 100 VAL A CA 1
ATOM 824 C C . VAL A 1 100 ? -12.818 5.583 -0.540 1.00 95.75 100 VAL A C 1
ATOM 826 O O . VAL A 1 100 ? -13.400 4.543 -0.845 1.00 95.75 100 VAL A O 1
ATOM 829 N N . GLY A 1 101 ? -12.742 6.003 0.727 1.00 96.31 101 GLY A N 1
ATOM 830 C CA . GLY A 1 101 ? -13.377 5.327 1.861 1.00 96.31 101 GLY A CA 1
ATOM 831 C C . GLY A 1 101 ? -12.526 4.257 2.549 1.00 96.31 101 GLY A C 1
ATOM 832 O O . GLY A 1 101 ? -13.035 3.587 3.445 1.00 96.31 101 GLY A O 1
ATOM 833 N N . ILE A 1 102 ? -11.251 4.100 2.174 1.00 97.00 102 ILE A N 1
ATOM 834 C CA . ILE A 1 102 ? -10.316 3.191 2.854 1.00 97.00 102 ILE A CA 1
ATOM 835 C C . ILE A 1 102 ? -9.737 3.887 4.085 1.00 97.00 102 ILE A C 1
ATOM 837 O O . ILE A 1 102 ? -9.336 5.049 4.026 1.00 97.00 102 ILE A O 1
ATOM 841 N N . LYS A 1 103 ? -9.621 3.188 5.217 1.00 96.25 103 LYS A N 1
ATOM 842 C CA . LYS A 1 103 ? -8.973 3.760 6.402 1.00 96.25 103 LYS A CA 1
ATOM 843 C C . LYS A 1 103 ? -7.468 3.915 6.155 1.00 96.25 103 LYS A C 1
ATOM 845 O O . LYS A 1 103 ? -6.730 2.937 6.163 1.00 96.25 103 LYS A O 1
ATOM 850 N N . GLY A 1 104 ? -7.006 5.143 5.939 1.00 96.12 104 GLY A N 1
ATOM 851 C CA . GLY A 1 104 ? -5.585 5.448 5.767 1.00 96.12 104 GLY A CA 1
ATOM 852 C C . GLY A 1 104 ? -4.828 5.594 7.096 1.00 96.12 104 GLY A C 1
ATOM 853 O O . GLY A 1 104 ? -5.313 6.262 8.010 1.00 96.12 104 GLY A O 1
ATOM 854 N N . VAL A 1 105 ? -3.625 5.022 7.171 1.00 97.38 105 VAL A N 1
ATOM 855 C CA . VAL A 1 105 ? -2.652 5.147 8.269 1.00 97.38 105 VAL A CA 1
ATOM 856 C C . VAL A 1 105 ? -1.309 5.617 7.705 1.00 97.38 105 VAL A C 1
ATOM 858 O O . VAL A 1 105 ? -0.744 4.987 6.810 1.00 97.38 105 VAL A O 1
ATOM 861 N N . HIS A 1 106 ? -0.783 6.725 8.233 1.00 97.69 106 HIS A N 1
ATOM 862 C CA . HIS A 1 106 ? 0.529 7.240 7.841 1.00 97.69 106 HIS A CA 1
ATOM 863 C C . HIS A 1 106 ? 1.620 6.598 8.688 1.00 97.69 106 HIS A C 1
ATOM 865 O O . HIS A 1 106 ? 1.796 6.918 9.865 1.00 97.69 106 HIS A O 1
ATOM 871 N N . PHE A 1 107 ? 2.389 5.715 8.060 1.00 97.25 107 PHE A N 1
ATOM 872 C CA . PHE A 1 107 ? 3.486 5.034 8.718 1.00 97.25 107 PHE A CA 1
ATOM 873 C C . PHE A 1 107 ? 4.622 6.003 9.065 1.00 97.25 107 PHE A C 1
ATOM 875 O O . PHE A 1 107 ? 5.222 6.620 8.189 1.00 97.25 107 PHE A O 1
ATOM 882 N N . LYS A 1 108 ? 4.946 6.097 10.358 1.00 95.62 108 LYS A N 1
ATOM 883 C CA . LYS A 1 108 ? 6.078 6.892 10.873 1.00 95.62 108 LYS A CA 1
ATOM 884 C C . LYS A 1 108 ? 7.125 6.029 11.562 1.00 95.62 108 LYS A C 1
ATOM 886 O O . LYS A 1 108 ? 8.320 6.261 11.414 1.00 95.62 108 LYS A O 1
ATOM 891 N N . ASN A 1 109 ? 6.667 5.068 12.355 1.00 95.69 109 ASN A N 1
ATOM 892 C CA . ASN A 1 109 ? 7.469 4.042 13.004 1.00 95.69 109 ASN A CA 1
ATOM 893 C C . ASN A 1 109 ? 6.545 2.911 13.483 1.00 95.69 109 ASN A C 1
ATOM 895 O O . ASN A 1 109 ? 5.320 3.023 13.416 1.00 95.69 109 ASN A O 1
ATOM 899 N N . VAL A 1 110 ? 7.153 1.825 13.956 1.00 93.94 110 VAL A N 1
ATOM 900 C CA . VAL A 1 110 ? 6.444 0.607 14.363 1.00 93.94 110 VAL A CA 1
ATOM 901 C C . VAL A 1 110 ? 5.589 0.823 15.614 1.00 93.94 110 VAL A C 1
ATOM 903 O O . VAL A 1 110 ? 4.473 0.315 15.663 1.00 93.94 110 VAL A O 1
ATOM 906 N N . ASP A 1 111 ? 6.069 1.583 16.599 1.00 93.75 111 ASP A N 1
ATOM 907 C CA . ASP A 1 111 ? 5.364 1.768 17.875 1.00 93.75 111 ASP A CA 1
ATOM 908 C C . ASP A 1 111 ? 4.053 2.537 17.680 1.00 93.75 111 ASP A C 1
ATOM 910 O O . ASP A 1 111 ? 2.994 2.078 18.099 1.00 93.75 111 ASP A O 1
ATOM 914 N N . LEU A 1 112 ? 4.099 3.640 16.928 1.00 95.12 112 LEU A N 1
ATOM 915 C CA . LEU A 1 112 ? 2.903 4.410 16.578 1.00 95.12 112 LEU A CA 1
ATOM 916 C C . LEU A 1 112 ? 1.932 3.603 15.712 1.00 95.12 112 LEU A C 1
ATOM 918 O O . LEU A 1 112 ? 0.723 3.685 15.908 1.00 95.12 112 LEU A O 1
ATOM 922 N N . LEU A 1 113 ? 2.442 2.801 14.770 1.00 94.81 113 LEU A N 1
ATOM 923 C CA . LEU A 1 113 ? 1.586 1.942 13.952 1.00 94.81 113 LEU A CA 1
ATOM 924 C C . LEU A 1 113 ? 0.829 0.925 14.818 1.00 94.81 113 LEU A C 1
ATOM 926 O O . LEU A 1 113 ? -0.359 0.703 14.594 1.00 94.81 113 LEU A O 1
ATOM 930 N N . ARG A 1 114 ? 1.493 0.319 15.809 1.00 93.12 114 ARG A N 1
ATOM 931 C CA . ARG A 1 114 ? 0.853 -0.622 16.742 1.00 93.12 114 ARG A CA 1
ATOM 932 C C . ARG A 1 114 ? -0.245 0.050 17.558 1.00 93.12 114 ARG A C 1
ATOM 934 O O . ARG A 1 114 ? -1.332 -0.509 17.665 1.00 93.12 114 ARG A O 1
ATOM 941 N N . GLU A 1 115 ? 0.020 1.240 18.097 1.00 93.31 115 GLU A N 1
ATOM 942 C CA . GLU A 1 115 ? -0.983 2.017 18.833 1.00 93.31 115 GLU A CA 1
ATOM 943 C C . GLU A 1 115 ? -2.200 2.338 17.953 1.00 93.31 115 GLU A C 1
ATOM 945 O O . GLU A 1 115 ? -3.340 2.108 18.360 1.00 93.31 115 GLU A O 1
ATOM 950 N N . GLU A 1 116 ? -1.972 2.812 16.724 1.00 94.56 116 GLU A N 1
ATOM 951 C CA . GLU A 1 116 ? -3.052 3.131 15.786 1.00 94.56 116 GLU A CA 1
ATOM 952 C C . GLU A 1 116 ? -3.879 1.897 15.405 1.00 94.56 116 GLU A C 1
ATOM 954 O O . GLU A 1 116 ? -5.107 1.979 15.369 1.00 94.56 116 GLU A O 1
ATOM 959 N N . LEU A 1 117 ? -3.240 0.749 15.163 1.00 93.06 117 LEU A N 1
ATOM 960 C CA . LEU A 1 117 ? -3.933 -0.500 14.837 1.00 93.06 117 LEU A CA 1
ATOM 961 C C . LEU A 1 117 ? -4.733 -1.049 16.027 1.00 93.06 117 LEU A C 1
ATOM 963 O O . LEU A 1 117 ? -5.891 -1.432 15.846 1.00 93.06 117 LEU A O 1
ATOM 967 N N . SER A 1 118 ? -4.185 -1.006 17.245 1.00 92.31 118 SER A N 1
ATOM 968 C CA . SER A 1 118 ? -4.900 -1.445 18.454 1.00 92.31 118 SER A CA 1
ATOM 969 C C . SER A 1 118 ? -6.141 -0.583 18.721 1.00 92.31 118 SER A C 1
ATOM 971 O O . SER A 1 118 ? -7.222 -1.108 18.992 1.00 92.31 118 SER A O 1
ATOM 973 N N . LEU A 1 119 ? -6.059 0.738 18.507 1.00 92.25 119 LEU A N 1
ATOM 974 C CA . LEU A 1 119 ? -7.227 1.633 18.571 1.00 92.25 119 LEU A CA 1
ATOM 975 C C . LEU A 1 119 ? -8.315 1.296 17.535 1.00 92.25 119 LEU A C 1
ATOM 977 O O . LEU A 1 119 ? -9.479 1.650 17.727 1.00 92.25 119 LEU A O 1
ATOM 981 N N . MET A 1 120 ? -7.954 0.616 16.445 1.00 90.81 120 MET A N 1
ATOM 982 C CA . MET A 1 120 ? -8.885 0.113 15.428 1.00 90.81 120 MET A CA 1
ATOM 983 C C . MET A 1 120 ? -9.376 -1.315 15.717 1.00 90.81 120 MET A C 1
ATOM 985 O O . MET A 1 120 ? -10.140 -1.864 14.924 1.00 90.81 120 MET A O 1
ATOM 989 N N . GLY A 1 121 ? -8.979 -1.913 16.844 1.00 89.62 121 GLY A N 1
ATOM 990 C CA . GLY A 1 121 ? -9.329 -3.285 17.216 1.00 89.62 121 GLY A CA 1
ATOM 991 C C . GLY A 1 121 ? -8.466 -4.351 16.535 1.00 89.62 121 GLY A C 1
ATOM 992 O O . GLY A 1 121 ? -8.883 -5.507 16.448 1.00 89.62 121 GLY A O 1
ATOM 993 N N . VAL A 1 122 ? -7.292 -3.968 16.023 1.00 88.50 122 VAL A N 1
ATOM 994 C CA . VAL A 1 122 ? -6.294 -4.871 15.442 1.00 88.50 122 VAL A CA 1
ATOM 995 C C . VAL A 1 122 ? -5.101 -4.950 16.390 1.00 88.50 122 VAL A C 1
ATOM 997 O O . VAL A 1 122 ? -4.146 -4.181 16.285 1.00 88.50 122 VAL A O 1
ATOM 1000 N N . ASP A 1 123 ? -5.160 -5.896 17.320 1.00 86.25 123 ASP A N 1
ATOM 1001 C CA . ASP A 1 123 ? -4.055 -6.162 18.236 1.00 86.25 123 ASP A CA 1
ATOM 1002 C C . ASP A 1 123 ? -3.017 -7.068 17.563 1.00 86.25 123 ASP A C 1
ATOM 1004 O O . ASP A 1 123 ? -3.315 -8.184 17.129 1.00 86.25 123 ASP A O 1
ATOM 1008 N N . ILE A 1 124 ? -1.781 -6.575 17.464 1.00 81.38 124 ILE A N 1
ATOM 1009 C CA . ILE A 1 124 ? -0.648 -7.352 16.960 1.00 81.38 124 ILE A CA 1
ATOM 1010 C C . ILE A 1 124 ? -0.010 -8.060 18.151 1.00 81.38 124 ILE A C 1
ATOM 1012 O O . ILE A 1 124 ? 0.655 -7.422 18.961 1.00 81.38 124 ILE A O 1
ATOM 1016 N N . LEU A 1 125 ? -0.198 -9.375 18.231 1.00 78.38 125 LEU A N 1
ATOM 1017 C CA . LEU A 1 125 ? 0.544 -10.226 19.156 1.00 78.38 125 LEU A CA 1
ATOM 1018 C C . LEU A 1 125 ? 1.902 -10.556 18.538 1.00 78.38 125 LEU A C 1
ATOM 1020 O O . LEU A 1 125 ? 1.970 -10.970 17.377 1.00 78.38 125 LEU A O 1
ATOM 1024 N N . THR A 1 126 ? 2.975 -10.378 19.295 1.00 70.25 126 THR A N 1
ATOM 1025 C CA . THR A 1 126 ? 4.304 -10.856 18.911 1.00 70.25 126 THR A CA 1
ATOM 1026 C C . THR A 1 126 ? 4.653 -12.112 19.700 1.00 70.25 126 THR A C 1
ATOM 1028 O O . THR A 1 126 ? 4.115 -12.348 20.778 1.00 70.25 126 THR A O 1
ATOM 1031 N N . ASP A 1 127 ? 5.565 -12.933 19.176 1.00 66.31 127 ASP A N 1
ATOM 1032 C CA . ASP A 1 127 ? 6.034 -14.138 19.879 1.00 66.31 127 ASP A CA 1
ATOM 1033 C C . ASP A 1 127 ? 6.747 -13.811 21.212 1.00 66.31 127 ASP A C 1
ATOM 1035 O O . ASP A 1 127 ? 6.971 -14.707 22.017 1.00 66.31 127 ASP A O 1
ATOM 1039 N N . GLU A 1 128 ? 7.089 -12.540 21.463 1.00 60.94 128 GLU A N 1
ATOM 1040 C CA . GLU A 1 128 ? 7.650 -12.048 22.732 1.00 60.94 128 GLU A CA 1
ATOM 1041 C C . GLU A 1 128 ? 6.577 -11.793 23.811 1.00 60.94 128 GLU A C 1
ATOM 1043 O O . GLU A 1 128 ? 6.917 -11.620 24.981 1.00 60.94 128 GLU A O 1
ATOM 1048 N N . ASP A 1 129 ? 5.293 -11.788 23.433 1.00 56.62 129 ASP A N 1
ATOM 1049 C CA . ASP A 1 129 ? 4.145 -11.575 24.326 1.00 56.62 129 ASP A CA 1
ATOM 1050 C C . ASP A 1 129 ? 3.591 -12.895 24.924 1.00 56.62 129 ASP A C 1
ATOM 1052 O O . ASP A 1 129 ? 2.546 -12.885 25.585 1.00 56.62 129 ASP A O 1
ATOM 1056 N N . GLN A 1 130 ? 4.277 -14.029 24.695 1.00 44.66 130 GLN A N 1
ATOM 1057 C CA . GLN A 1 130 ? 4.004 -15.367 25.261 1.00 44.66 130 GLN A CA 1
ATOM 1058 C C . GLN A 1 130 ? 5.128 -15.835 26.191 1.00 44.66 130 GLN A C 1
ATOM 1060 O O . GLN A 1 130 ? 4.796 -16.501 27.201 1.00 44.66 130 GLN A O 1
#